Protein AF-A0A0Q4RY82-F1 (afdb_monomer_lite)

Secondary structure (DSSP, 8-state):
-PPPPTTSTTTTSS----HHHHHHH-SSEEEGGG--S--SSEEEEEEEGGGEETTEE---SSEEEEEEETTEEEEEETTTTEEEEESSHHHHHHHHHHHH--TTEEEEEE---

Radius of gyration: 13.9 Å; chains: 1; bounding box: 27×29×35 Å

Structure (mmCIF, N/CA/C/O backbone):
data_AF-A0A0Q4RY82-F1
#
_entry.id   AF-A0A0Q4RY82-F1
#
loop_
_atom_site.group_PDB
_atom_site.id
_atom_site.type_symbol
_atom_site.label_atom_id
_atom_site.label_alt_id
_atom_site.label_comp_id
_atom_site.label_asym_id
_atom_site.label_entity_id
_atom_site.label_seq_id
_atom_site.pdbx_PDB_ins_code
_atom_site.Cartn_x
_atom_site.Cartn_y
_atom_site.Cartn_z
_atom_site.occupancy
_atom_site.B_iso_or_equiv
_atom_site.auth_seq_id
_atom_site.auth_comp_id
_atom_site.auth_asym_id
_atom_site.auth_atom_id
_atom_site.pdbx_PDB_model_num
ATOM 1 N N . MET A 1 1 ? 4.530 -2.191 24.007 1.00 45.12 1 MET A N 1
ATOM 2 C CA . MET A 1 1 ? 4.858 -0.819 23.564 1.00 45.12 1 MET A CA 1
ATOM 3 C C . MET A 1 1 ? 3.756 -0.396 22.603 1.00 45.12 1 MET A C 1
ATOM 5 O O . MET A 1 1 ? 3.574 -1.075 21.602 1.00 45.12 1 MET A O 1
ATOM 9 N N . LEU A 1 2 ? 2.933 0.592 22.959 1.00 47.03 2 LEU A N 1
ATOM 10 C CA . LEU A 1 2 ? 1.817 1.032 22.111 1.00 47.03 2 LEU A CA 1
ATOM 11 C C . LEU A 1 2 ? 2.360 1.978 21.030 1.00 47.03 2 LEU A C 1
ATOM 13 O O . LEU A 1 2 ? 3.237 2.789 21.315 1.00 47.03 2 LEU A O 1
ATOM 1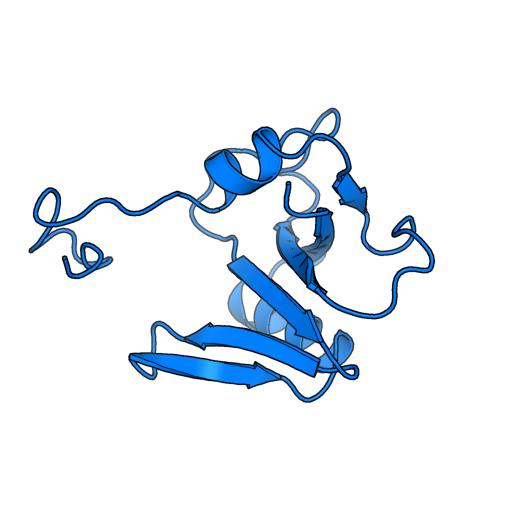7 N N . CYS A 1 3 ? 1.886 1.848 19.790 1.00 53.06 3 CYS A N 1
ATOM 18 C CA . CYS A 1 3 ? 2.247 2.778 18.718 1.00 53.06 3 CYS A CA 1
ATOM 19 C C . CYS A 1 3 ? 1.803 4.199 19.098 1.00 53.06 3 CYS A C 1
ATOM 21 O O . CYS A 1 3 ? 0.709 4.372 19.635 1.00 53.06 3 CYS A O 1
ATOM 23 N N . GLY A 1 4 ? 2.634 5.206 18.812 1.00 58.28 4 GLY A N 1
ATOM 24 C CA . GLY A 1 4 ? 2.267 6.604 19.044 1.00 58.28 4 GLY A CA 1
ATOM 25 C C . GLY A 1 4 ? 1.030 7.002 18.233 1.00 58.28 4 GLY A C 1
ATOM 26 O O . GLY A 1 4 ? 0.885 6.614 17.073 1.00 58.28 4 GLY A O 1
ATOM 27 N N . ASP A 1 5 ? 0.138 7.771 18.847 1.00 60.25 5 ASP A N 1
ATOM 28 C CA . ASP A 1 5 ? -1.075 8.271 18.211 1.00 60.25 5 ASP A CA 1
ATOM 29 C C . ASP A 1 5 ? -0.780 9.308 17.110 1.00 60.25 5 ASP A C 1
ATOM 31 O O . ASP A 1 5 ? 0.230 10.017 17.110 1.00 60.25 5 ASP A O 1
ATOM 35 N N . MET A 1 6 ? -1.716 9.422 16.166 1.00 58.50 6 MET A N 1
ATOM 36 C CA . MET A 1 6 ? -1.671 10.405 15.076 1.00 58.50 6 MET A CA 1
ATOM 37 C C . MET A 1 6 ? -1.968 11.844 15.540 1.00 58.50 6 MET A C 1
ATOM 39 O O . MET A 1 6 ? -1.821 12.774 14.752 1.00 58.50 6 MET A O 1
ATOM 43 N N . LYS A 1 7 ? -2.386 12.040 16.801 1.00 61.12 7 LYS A N 1
ATOM 44 C CA . LYS A 1 7 ? -2.581 13.362 17.425 1.00 61.12 7 LYS A CA 1
ATOM 45 C C . LYS A 1 7 ? -1.282 13.910 18.023 1.00 61.12 7 LYS A C 1
ATOM 47 O O . LYS A 1 7 ? -1.272 15.014 18.557 1.00 61.12 7 LYS A O 1
ATOM 52 N N . PHE A 1 8 ? -0.190 13.153 17.905 1.00 59.69 8 PHE A N 1
ATOM 53 C CA . PHE A 1 8 ? 1.129 13.445 18.450 1.00 59.69 8 PHE A CA 1
ATOM 54 C C . PHE A 1 8 ? 1.190 13.562 19.982 1.00 59.69 8 PHE A C 1
ATOM 56 O O . PHE A 1 8 ? 2.257 13.888 20.503 1.00 59.69 8 PHE A O 1
ATOM 63 N N . SER A 1 9 ? 0.115 13.249 20.717 1.00 63.59 9 SER A N 1
ATOM 64 C CA . SER A 1 9 ? 0.086 13.3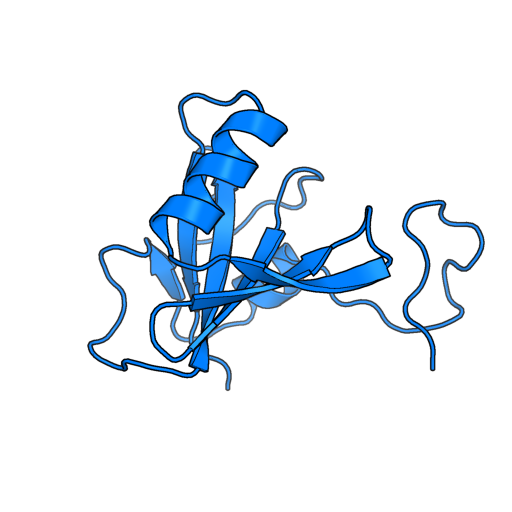23 22.187 1.00 63.59 9 SER A CA 1
ATOM 65 C C . SER A 1 9 ? 0.978 12.272 22.843 1.00 63.59 9 SER A C 1
ATOM 67 O O . SER A 1 9 ? 1.514 12.493 23.923 1.00 63.59 9 SER A O 1
ATOM 69 N N . THR A 1 10 ? 1.194 11.149 22.161 1.00 60.84 10 THR A N 1
ATOM 70 C CA . THR A 1 10 ? 2.050 10.043 22.620 1.00 60.84 10 THR A CA 1
ATOM 71 C C . THR A 1 10 ? 3.288 9.849 21.738 1.00 60.84 10 THR A C 1
ATOM 73 O O . THR A 1 10 ? 3.927 8.790 21.756 1.00 60.84 10 THR A O 1
ATOM 76 N N . LYS A 1 11 ? 3.671 10.883 20.969 1.00 56.38 11 LYS A N 1
ATOM 77 C CA . LYS A 1 11 ? 4.899 10.896 20.160 1.00 56.38 11 LYS A CA 1
ATOM 78 C C . LYS A 1 11 ? 6.083 10.508 21.061 1.00 56.38 11 LYS A C 1
ATOM 80 O O . LYS A 1 11 ? 6.310 11.166 22.070 1.00 56.38 11 LYS A O 1
ATOM 85 N N . LYS A 1 12 ? 6.842 9.467 20.679 1.00 58.00 12 LYS A N 1
ATOM 86 C CA . LYS A 1 12 ? 8.001 8.870 21.398 1.00 58.00 12 LYS A CA 1
ATOM 87 C C . LYS A 1 12 ? 7.701 7.813 22.477 1.00 58.00 12 LYS A C 1
ATOM 89 O O . LYS A 1 12 ? 8.645 7.284 23.051 1.00 58.00 12 LYS A O 1
ATOM 94 N N . THR A 1 13 ? 6.443 7.456 22.729 1.00 64.31 13 THR A N 1
ATOM 95 C CA . THR A 1 13 ? 6.109 6.373 23.689 1.00 64.31 13 THR A CA 1
ATOM 96 C C . THR A 1 13 ? 6.151 4.966 23.072 1.00 64.31 13 THR A C 1
ATOM 98 O O . THR A 1 13 ? 6.132 3.965 23.789 1.00 64.31 13 THR A O 1
ATOM 101 N N . GLY A 1 14 ? 6.279 4.885 21.744 1.00 59.28 14 GLY A N 1
ATOM 102 C CA . GLY A 1 14 ? 6.541 3.655 21.011 1.00 59.28 14 GLY A CA 1
ATOM 103 C C . GLY A 1 14 ? 7.050 3.917 19.599 1.00 59.28 14 GLY A C 1
ATOM 104 O O . GLY A 1 14 ? 6.849 5.002 19.047 1.00 59.28 14 GLY A O 1
ATOM 105 N N . GLY A 1 15 ? 7.739 2.931 19.024 1.00 59.25 15 GLY A N 1
ATOM 106 C CA . GLY A 1 15 ? 8.187 2.983 17.636 1.00 59.25 15 GLY A CA 1
ATOM 107 C C . GLY A 1 15 ? 7.014 2.762 16.685 1.00 59.25 15 GLY A C 1
ATOM 108 O O . GLY A 1 15 ? 6.371 1.718 16.734 1.00 59.25 15 GLY A O 1
ATOM 109 N N . SER A 1 16 ? 6.738 3.731 15.818 1.00 68.25 16 SER A N 1
ATOM 110 C CA . SER A 1 16 ? 5.909 3.534 14.631 1.00 68.25 16 SER A CA 1
ATOM 111 C C . SER A 1 16 ? 6.808 3.587 13.400 1.00 68.25 16 SER A C 1
ATOM 113 O O . SER A 1 16 ? 7.658 4.467 13.283 1.00 68.25 16 SER A O 1
ATOM 115 N N . ILE A 1 17 ? 6.641 2.625 12.493 1.00 77.50 17 ILE A N 1
ATOM 116 C CA . ILE A 1 17 ? 7.250 2.679 11.162 1.00 77.50 17 ILE A CA 1
ATOM 117 C C . ILE A 1 17 ? 6.296 3.430 10.242 1.00 77.50 17 ILE A C 1
ATOM 119 O O . ILE A 1 17 ? 5.088 3.171 10.243 1.00 77.50 17 ILE A O 1
ATOM 123 N N . ARG A 1 18 ? 6.822 4.372 9.454 1.00 87.06 18 ARG A N 1
ATOM 124 C CA . ARG A 1 18 ? 6.004 5.070 8.459 1.00 87.06 18 ARG A CA 1
ATOM 125 C C . ARG A 1 18 ? 5.838 4.200 7.217 1.00 87.06 18 ARG A C 1
ATOM 127 O O . ARG A 1 18 ? 6.733 3.454 6.832 1.00 87.06 18 ARG A O 1
ATOM 134 N N . CYS A 1 19 ? 4.689 4.330 6.564 1.00 92.25 19 CYS A N 1
ATOM 135 C CA . CYS A 1 19 ? 4.345 3.575 5.357 1.00 92.25 19 CYS A CA 1
ATOM 136 C C . CYS A 1 19 ? 5.405 3.717 4.240 1.00 92.25 19 CYS A C 1
ATOM 138 O O . CYS A 1 19 ? 5.785 2.730 3.617 1.00 92.25 19 CYS A O 1
ATOM 140 N N . ASP A 1 20 ? 5.954 4.919 4.053 1.00 94.94 20 ASP A N 1
ATOM 141 C CA . ASP A 1 20 ? 7.030 5.188 3.094 1.00 94.94 20 ASP A CA 1
ATOM 142 C C . ASP A 1 20 ? 8.370 4.574 3.508 1.00 94.94 20 ASP A C 1
ATOM 144 O O . ASP A 1 20 ? 9.067 4.007 2.671 1.00 94.94 20 ASP A O 1
ATOM 148 N N . GLU A 1 21 ? 8.720 4.626 4.795 1.00 94.25 21 GLU A N 1
ATOM 149 C CA . GLU A 1 21 ? 9.931 3.980 5.316 1.00 94.25 21 GLU A CA 1
ATOM 150 C C . GLU A 1 21 ? 9.870 2.461 5.143 1.00 94.25 21 GLU A C 1
ATOM 152 O O . GLU A 1 21 ? 10.880 1.840 4.813 1.00 94.25 21 GLU A O 1
ATOM 157 N N . LEU A 1 22 ? 8.685 1.870 5.342 1.00 94.75 22 LEU A N 1
ATOM 158 C CA . LEU A 1 22 ? 8.441 0.458 5.079 1.00 94.75 22 LEU A CA 1
ATOM 159 C C . LEU A 1 22 ? 8.620 0.159 3.592 1.00 94.75 22 LEU A C 1
ATOM 161 O O . LEU A 1 22 ? 9.490 -0.635 3.250 1.00 94.75 22 LEU A O 1
ATOM 165 N N . TYR A 1 23 ? 7.855 0.824 2.718 1.00 97.38 23 TYR A N 1
ATOM 166 C CA . TYR A 1 23 ? 7.893 0.597 1.272 1.00 97.38 23 TYR A CA 1
ATOM 167 C C . TYR A 1 23 ? 9.312 0.722 0.715 1.00 97.38 23 TYR A C 1
ATOM 169 O O . TYR A 1 23 ? 9.805 -0.174 0.034 1.00 97.38 23 TYR A O 1
ATOM 177 N N . ASN A 1 24 ? 10.012 1.807 1.047 1.00 96.94 24 ASN A N 1
ATOM 178 C CA . ASN A 1 24 ? 11.318 2.105 0.469 1.00 96.94 24 ASN A CA 1
ATOM 179 C C . ASN A 1 24 ? 12.388 1.069 0.851 1.00 96.94 24 ASN A C 1
ATOM 181 O O . ASN A 1 24 ? 13.295 0.833 0.052 1.00 96.94 24 ASN A O 1
ATOM 185 N N . ARG A 1 25 ? 12.245 0.383 1.995 1.00 95.75 25 ARG A N 1
ATOM 186 C CA . ARG A 1 25 ? 13.168 -0.670 2.455 1.00 95.75 25 ARG A CA 1
ATOM 187 C C . ARG A 1 25 ? 12.939 -2.049 1.831 1.00 95.75 25 ARG A C 1
ATOM 189 O O . ARG A 1 25 ? 13.819 -2.895 1.948 1.00 95.75 25 ARG A O 1
ATOM 196 N N . LEU A 1 26 ? 11.803 -2.298 1.177 1.00 95.88 26 LEU A N 1
ATOM 197 C CA . LEU A 1 26 ? 11.522 -3.618 0.600 1.00 95.88 26 LEU A CA 1
ATOM 198 C C . LEU A 1 26 ? 12.375 -3.864 -0.649 1.00 95.88 26 LEU A C 1
ATOM 200 O O . LEU A 1 26 ? 12.459 -3.002 -1.528 1.00 95.88 26 LEU A O 1
ATOM 204 N N . ALA A 1 27 ? 12.987 -5.045 -0.741 1.00 94.56 27 ALA A N 1
ATOM 205 C CA . ALA A 1 27 ? 13.803 -5.428 -1.893 1.00 94.56 27 ALA A CA 1
ATOM 206 C C . ALA A 1 27 ? 12.943 -5.675 -3.142 1.00 94.56 27 ALA A C 1
ATOM 208 O O . ALA A 1 27 ? 13.278 -5.210 -4.230 1.00 94.56 27 ALA A O 1
ATOM 209 N N . LEU A 1 28 ? 11.807 -6.355 -2.970 1.00 95.62 28 LEU A N 1
ATOM 210 C CA . LEU A 1 28 ? 10.873 -6.685 -4.042 1.00 95.62 28 LEU A CA 1
ATOM 211 C C . LEU A 1 28 ? 9.562 -5.915 -3.839 1.00 95.62 28 LEU A C 1
ATOM 213 O O . LEU A 1 28 ? 8.804 -6.191 -2.909 1.00 95.62 28 LEU A O 1
ATOM 217 N N . LYS A 1 29 ? 9.335 -4.911 -4.690 1.00 97.19 29 LYS A N 1
ATOM 218 C CA . LYS A 1 29 ? 8.214 -3.963 -4.614 1.00 97.19 29 LYS A CA 1
ATOM 219 C C . LYS A 1 29 ? 7.929 -3.326 -5.972 1.00 97.19 29 LYS A C 1
ATOM 221 O O . LYS A 1 29 ? 8.837 -3.188 -6.795 1.00 97.19 29 LYS A O 1
ATOM 226 N N . GLY A 1 30 ? 6.705 -2.858 -6.180 1.00 97.62 30 GLY A N 1
ATOM 227 C CA . GLY A 1 30 ? 6.322 -2.189 -7.424 1.00 97.62 30 GLY A CA 1
ATOM 228 C C . GLY A 1 30 ? 4.824 -1.938 -7.523 1.00 97.62 30 GLY A C 1
ATOM 229 O O . GLY A 1 30 ? 4.112 -1.973 -6.522 1.00 97.62 30 GLY A O 1
ATOM 230 N N . LYS A 1 31 ? 4.319 -1.684 -8.733 1.00 97.88 31 LYS A N 1
ATOM 231 C CA . LYS A 1 31 ? 2.876 -1.514 -8.965 1.00 97.88 31 LYS A CA 1
ATOM 232 C C . LYS A 1 31 ? 2.147 -2.828 -8.720 1.00 97.88 31 LYS A C 1
ATOM 234 O O . LYS A 1 31 ? 2.637 -3.881 -9.105 1.00 97.88 31 LYS A O 1
ATOM 239 N N . TRP A 1 32 ? 0.944 -2.772 -8.153 1.00 97.44 32 TRP A N 1
ATOM 240 C CA . TRP A 1 32 ? 0.159 -3.972 -7.823 1.00 97.44 32 TRP A CA 1
ATOM 241 C C . TRP A 1 32 ? -0.111 -4.904 -9.019 1.00 97.44 32 TRP A C 1
ATOM 243 O O . TRP A 1 32 ? -0.221 -6.119 -8.848 1.00 97.44 32 TRP A O 1
ATOM 253 N N . ALA A 1 33 ? -0.202 -4.347 -10.230 1.00 95.81 33 ALA A N 1
ATOM 254 C CA . ALA A 1 33 ? -0.358 -5.117 -11.464 1.00 95.81 33 ALA A CA 1
ATOM 255 C C . ALA A 1 33 ? 0.845 -6.035 -11.757 1.00 95.81 33 ALA A C 1
ATOM 257 O O . ALA A 1 33 ? 0.658 -7.107 -12.321 1.00 95.81 33 ALA A O 1
ATOM 258 N N . ASP A 1 34 ? 2.040 -5.652 -11.299 1.00 96.06 34 ASP A N 1
ATOM 259 C CA . ASP A 1 34 ? 3.313 -6.339 -11.547 1.00 96.06 34 ASP A CA 1
ATOM 260 C C . ASP A 1 34 ? 3.726 -7.248 -10.373 1.00 96.06 34 ASP A C 1
ATOM 262 O O . ASP A 1 34 ? 4.892 -7.628 -10.241 1.00 96.06 34 ASP A O 1
ATOM 266 N N . LYS A 1 35 ? 2.797 -7.541 -9.453 1.00 95.06 35 LYS A N 1
ATOM 267 C CA . LYS A 1 35 ? 3.081 -8.373 -8.278 1.00 95.06 35 LYS A CA 1
ATOM 268 C C . LYS A 1 35 ? 3.419 -9.816 -8.687 1.00 95.06 35 LYS A C 1
ATOM 270 O O . LYS A 1 35 ? 2.859 -10.316 -9.666 1.00 95.06 35 LYS A O 1
ATOM 275 N N . PRO A 1 36 ? 4.282 -10.517 -7.928 1.00 92.56 36 PRO A N 1
ATOM 276 C CA . PRO A 1 36 ? 4.556 -11.929 -8.173 1.00 92.56 36 PRO A CA 1
ATOM 277 C C . PRO A 1 36 ? 3.284 -12.774 -8.019 1.00 92.56 36 PRO A C 1
ATOM 279 O O . PRO A 1 36 ? 2.344 -12.376 -7.335 1.00 92.56 36 PRO A O 1
ATOM 282 N N . ALA A 1 37 ? 3.281 -13.984 -8.585 1.00 87.25 37 ALA A N 1
ATOM 283 C CA . ALA A 1 37 ? 2.163 -14.931 -8.484 1.00 87.25 37 ALA A CA 1
ATOM 284 C C . ALA A 1 37 ? 1.927 -15.489 -7.061 1.00 87.25 37 ALA A C 1
ATOM 286 O O . ALA A 1 37 ? 1.085 -16.362 -6.869 1.00 87.25 37 ALA A O 1
ATOM 287 N N . ILE A 1 38 ? 2.671 -14.997 -6.065 1.00 79.31 38 ILE A N 1
ATOM 288 C CA . ILE A 1 38 ? 2.444 -15.292 -4.652 1.00 79.31 38 ILE A CA 1
ATOM 289 C C . ILE A 1 38 ? 1.050 -14.780 -4.281 1.00 79.31 38 ILE A C 1
ATOM 291 O O . ILE A 1 38 ? 0.744 -13.599 -4.460 1.00 79.31 38 ILE A O 1
ATOM 295 N N . SER A 1 39 ? 0.207 -15.677 -3.776 1.00 73.19 39 SER A N 1
ATOM 296 C CA . SER A 1 39 ? -1.196 -15.379 -3.497 1.00 73.19 39 SER A CA 1
ATOM 297 C C . SER A 1 39 ? -1.425 -14.704 -2.150 1.00 73.19 39 SER A C 1
ATOM 299 O O . SER A 1 39 ? -2.408 -13.996 -2.016 1.00 73.19 39 SER A O 1
ATOM 301 N N . ASP A 1 40 ? -0.542 -14.880 -1.165 1.00 90.50 40 ASP A N 1
ATOM 302 C CA . ASP A 1 40 ? -0.791 -14.443 0.211 1.00 90.50 40 ASP A CA 1
ATOM 303 C C . ASP A 1 40 ? 0.447 -13.838 0.873 1.00 90.50 40 ASP A C 1
ATOM 305 O O . ASP A 1 40 ? 1.581 -14.201 0.569 1.00 90.50 40 ASP A O 1
ATOM 309 N N . GLY A 1 41 ? 0.222 -12.918 1.813 1.00 91.44 41 GLY A N 1
ATOM 310 C CA . GLY A 1 41 ? 1.274 -12.306 2.627 1.00 91.44 41 GLY A CA 1
ATOM 311 C C . GLY A 1 41 ? 1.950 -11.093 1.986 1.00 91.44 41 GLY A C 1
ATOM 312 O O . GLY A 1 41 ? 2.864 -10.521 2.579 1.00 91.44 41 GLY A O 1
ATOM 313 N N . LEU A 1 42 ? 1.496 -10.658 0.806 1.00 96.50 42 LEU A N 1
ATOM 314 C CA . LEU A 1 42 ? 1.980 -9.425 0.188 1.00 96.50 42 LEU A CA 1
ATOM 315 C C . LEU A 1 42 ? 1.545 -8.211 1.009 1.00 96.50 42 LEU A C 1
ATOM 317 O O . LEU A 1 42 ? 0.388 -8.089 1.412 1.00 96.50 42 LEU A O 1
ATOM 321 N N . LEU A 1 43 ? 2.456 -7.261 1.187 1.00 97.31 43 LEU A N 1
ATOM 322 C CA . LEU A 1 43 ? 2.092 -5.919 1.611 1.00 97.31 43 LEU A CA 1
ATOM 323 C C . LEU A 1 43 ? 1.436 -5.205 0.429 1.00 97.31 43 LEU A C 1
ATOM 325 O O . LEU A 1 43 ? 1.951 -5.243 -0.690 1.00 97.31 43 LEU A O 1
ATOM 329 N N . ILE A 1 44 ? 0.313 -4.540 0.680 1.00 98.00 44 ILE A N 1
ATOM 330 C CA . ILE A 1 44 ? -0.390 -3.710 -0.295 1.00 98.00 44 ILE A CA 1
ATOM 331 C C . ILE A 1 44 ? -0.424 -2.269 0.198 1.00 98.00 44 ILE A C 1
ATOM 333 O O . ILE A 1 44 ? -0.828 -1.985 1.323 1.00 98.00 44 ILE A O 1
ATOM 337 N N . PHE A 1 45 ? 0.008 -1.354 -0.656 1.00 98.06 45 PHE A N 1
ATOM 338 C CA . PHE A 1 45 ? 0.114 0.070 -0.379 1.00 98.06 45 PHE A CA 1
ATOM 339 C C . PHE A 1 45 ? -0.829 0.844 -1.292 1.00 98.06 45 PHE A C 1
ATOM 341 O O . PHE A 1 45 ? -1.061 0.446 -2.433 1.00 98.06 45 PHE A O 1
ATOM 348 N N . VAL A 1 46 ? -1.340 1.972 -0.808 1.00 97.81 46 VAL A N 1
ATOM 349 C CA . VAL A 1 46 ? -2.217 2.859 -1.580 1.00 97.81 46 VAL A CA 1
ATOM 350 C C . VAL A 1 46 ? -1.885 4.320 -1.320 1.00 97.81 46 VAL A C 1
ATOM 352 O O . VAL A 1 46 ? -1.778 4.745 -0.169 1.00 97.81 46 VAL A O 1
ATOM 355 N N . LEU A 1 47 ? -1.702 5.074 -2.403 1.00 97.25 47 LEU A N 1
ATOM 356 C CA . LEU A 1 47 ? -1.433 6.515 -2.423 1.00 97.25 47 LEU A CA 1
ATOM 357 C C . LEU A 1 47 ? -1.601 7.067 -3.847 1.00 97.25 47 LEU A C 1
ATOM 359 O O . LEU A 1 47 ? -1.793 6.306 -4.793 1.00 97.25 47 LEU A O 1
ATOM 363 N N . SER A 1 48 ? -1.503 8.386 -4.011 1.00 96.75 48 SER A N 1
ATOM 364 C CA . SER A 1 48 ? -1.441 9.019 -5.338 1.00 96.75 48 SER A CA 1
ATOM 365 C C . SER A 1 48 ? -0.177 8.587 -6.097 1.00 96.75 48 SER A C 1
ATOM 367 O O . SER A 1 48 ? 0.927 8.630 -5.548 1.00 96.75 48 SER A O 1
ATOM 369 N N . ALA A 1 49 ? -0.331 8.196 -7.366 1.00 96.94 49 ALA A N 1
ATOM 370 C CA . ALA A 1 49 ? 0.775 7.735 -8.204 1.00 96.94 49 ALA A CA 1
ATOM 371 C C . ALA A 1 49 ? 1.878 8.786 -8.388 1.00 96.94 49 ALA A C 1
ATOM 373 O O . ALA A 1 49 ? 3.049 8.428 -8.501 1.00 96.94 49 ALA A O 1
ATOM 374 N N . ALA A 1 50 ? 1.523 10.075 -8.355 1.00 96.25 50 ALA A N 1
ATOM 375 C CA . ALA A 1 50 ? 2.485 11.174 -8.417 1.00 96.25 50 ALA A CA 1
ATOM 376 C C . ALA A 1 50 ? 3.500 11.162 -7.254 1.00 96.25 50 ALA A C 1
ATOM 378 O O . ALA A 1 50 ? 4.579 11.735 -7.372 1.00 96.25 50 ALA A O 1
ATOM 379 N N . ASN A 1 51 ? 3.180 10.479 -6.149 1.00 97.19 51 ASN A N 1
ATOM 380 C CA . ASN A 1 51 ? 4.036 10.357 -4.967 1.00 97.19 51 ASN A CA 1
ATOM 381 C C . ASN A 1 51 ? 4.920 9.100 -4.974 1.00 97.19 51 ASN A C 1
ATOM 383 O O . ASN A 1 51 ? 5.506 8.758 -3.943 1.00 97.19 51 ASN A O 1
ATOM 387 N N . VAL A 1 52 ? 5.012 8.396 -6.108 1.00 97.69 52 VAL A N 1
ATOM 388 C CA . VAL A 1 52 ? 5.978 7.313 -6.314 1.00 97.69 52 VAL A CA 1
ATOM 389 C C . VAL A 1 52 ? 6.818 7.617 -7.548 1.00 97.69 52 VAL A C 1
ATOM 391 O O . VAL A 1 52 ? 6.385 7.414 -8.680 1.00 97.69 52 VAL A O 1
ATOM 394 N N . VAL A 1 53 ? 8.050 8.072 -7.326 1.00 97.50 53 VAL A N 1
ATOM 395 C CA . VAL A 1 53 ? 8.998 8.438 -8.389 1.00 97.50 53 VAL A CA 1
ATOM 396 C C . VAL A 1 53 ? 10.179 7.482 -8.335 1.00 97.50 53 VAL A C 1
ATOM 398 O O . VAL A 1 53 ? 10.726 7.244 -7.264 1.00 97.50 53 VAL A O 1
ATOM 401 N N . ASN A 1 54 ? 10.567 6.898 -9.472 1.00 96.69 54 ASN A N 1
ATOM 402 C CA . ASN A 1 54 ? 11.655 5.910 -9.550 1.00 96.69 54 ASN A CA 1
ATOM 403 C C . ASN A 1 54 ? 11.499 4.748 -8.547 1.00 96.69 54 ASN A C 1
ATOM 405 O O . ASN A 1 54 ? 12.470 4.287 -7.954 1.00 96.69 54 ASN A O 1
ATOM 409 N N . ASN A 1 55 ? 10.257 4.291 -8.345 1.00 96.94 55 ASN A N 1
ATOM 410 C CA . ASN A 1 55 ? 9.898 3.259 -7.366 1.00 96.94 55 ASN A CA 1
ATOM 411 C C . ASN A 1 55 ? 10.255 3.616 -5.904 1.00 96.94 55 ASN A C 1
ATOM 413 O O . ASN A 1 55 ? 10.466 2.731 -5.072 1.00 96.94 55 ASN A O 1
ATOM 417 N N . VAL A 1 56 ? 10.305 4.915 -5.592 1.0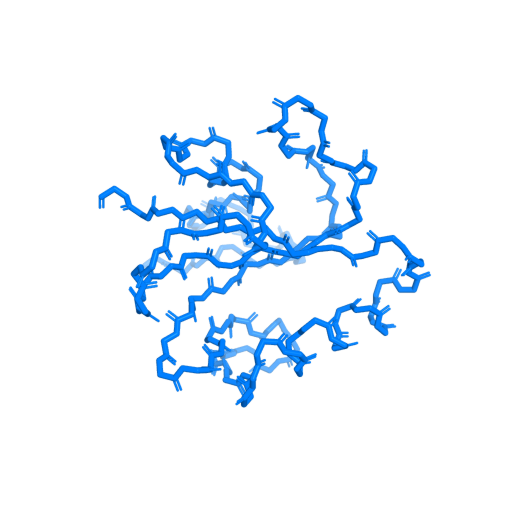0 97.81 56 VAL A N 1
ATOM 418 C CA . VAL A 1 56 ? 10.499 5.468 -4.247 1.00 97.81 56 VAL A CA 1
ATOM 419 C C . VAL A 1 56 ? 9.240 6.221 -3.833 1.00 97.81 56 VAL A C 1
ATOM 421 O O . VAL A 1 56 ? 8.792 7.132 -4.528 1.00 97.81 56 VAL A O 1
ATOM 424 N N . MET A 1 57 ? 8.670 5.837 -2.693 1.00 98.00 57 MET A N 1
ATOM 425 C CA . MET A 1 57 ? 7.479 6.449 -2.111 1.00 98.00 57 MET A CA 1
ATOM 426 C C . MET A 1 57 ? 7.848 7.703 -1.315 1.00 98.00 57 MET A C 1
ATOM 428 O O . MET A 1 57 ? 8.682 7.647 -0.409 1.00 98.00 57 MET A O 1
ATOM 432 N N . SER A 1 58 ? 7.203 8.827 -1.620 1.00 97.00 58 SER A N 1
ATOM 433 C CA . SER A 1 58 ? 7.438 10.108 -0.950 1.00 97.00 58 SER A CA 1
ATOM 434 C C . SER A 1 58 ? 6.869 10.158 0.485 1.00 97.00 58 SER A C 1
ATOM 436 O O . SER A 1 58 ? 5.882 9.482 0.814 1.00 97.00 58 SER A O 1
ATOM 438 N N . PRO A 1 59 ? 7.423 11.017 1.366 1.00 94.25 59 PRO A N 1
ATOM 439 C CA . PRO A 1 59 ? 6.976 11.173 2.751 1.00 94.25 59 PRO A CA 1
ATOM 440 C C . PRO A 1 59 ? 5.679 12.006 2.880 1.00 94.25 59 PRO A C 1
ATOM 442 O O . PRO A 1 59 ? 5.611 12.968 3.639 1.00 94.25 59 PRO A O 1
ATOM 445 N N . VAL A 1 60 ? 4.613 11.622 2.171 1.00 92.00 60 VAL A N 1
ATOM 446 C CA . VAL A 1 60 ? 3.304 12.307 2.191 1.00 92.00 60 VAL A CA 1
ATOM 447 C C . VAL A 1 60 ? 2.362 11.789 3.288 1.00 92.00 60 VAL A C 1
ATOM 449 O O . VAL A 1 60 ? 2.519 10.648 3.726 1.00 92.00 60 VAL A O 1
ATOM 452 N N . PRO A 1 61 ? 1.387 12.587 3.763 1.00 88.50 61 PRO A N 1
ATOM 453 C CA . PRO A 1 61 ? 0.431 12.143 4.781 1.00 88.50 61 PRO A CA 1
ATOM 454 C C . PRO A 1 61 ? -0.620 11.159 4.242 1.00 88.50 61 PRO A C 1
ATOM 456 O O . PRO A 1 61 ? -1.036 10.258 4.965 1.00 88.50 61 PRO A O 1
ATOM 459 N N . GLN A 1 62 ? -1.044 11.315 2.986 1.00 92.38 62 GLN A N 1
ATOM 460 C CA . GLN A 1 62 ? -2.074 10.480 2.364 1.00 92.38 62 GLN A CA 1
ATOM 461 C C . GLN A 1 62 ? -1.460 9.220 1.754 1.00 92.38 62 GLN A C 1
ATOM 463 O O . GLN A 1 62 ? -1.092 9.182 0.581 1.00 92.38 62 GLN A O 1
ATOM 468 N N . LYS A 1 63 ? -1.320 8.195 2.589 1.00 93.75 63 LYS A N 1
ATOM 469 C CA . LYS A 1 63 ? -0.894 6.855 2.195 1.00 93.75 63 LYS A CA 1
ATOM 470 C C . LYS A 1 63 ? -1.355 5.838 3.226 1.00 93.75 63 LYS A C 1
ATOM 472 O O . LYS A 1 63 ? -1.435 6.157 4.413 1.00 93.75 63 LYS A O 1
ATOM 477 N N . HIS A 1 64 ? -1.587 4.609 2.785 1.00 95.81 64 HIS A N 1
ATOM 478 C CA . HIS A 1 64 ? -1.989 3.509 3.659 1.00 95.81 64 HIS A CA 1
ATOM 479 C C . HIS A 1 64 ? -1.301 2.207 3.264 1.00 95.81 64 HIS A C 1
ATOM 481 O O . HIS A 1 64 ? -0.873 2.055 2.120 1.00 95.81 64 HIS A O 1
ATOM 487 N N . VAL A 1 65 ? -1.206 1.277 4.213 1.00 97.00 65 VAL A N 1
ATOM 488 C CA . VAL A 1 65 ? -0.665 -0.070 4.001 1.00 97.00 65 VAL A CA 1
ATOM 489 C C . VAL A 1 65 ? -1.585 -1.116 4.628 1.00 97.00 65 VAL A C 1
ATOM 491 O O . VAL A 1 65 ? -2.224 -0.865 5.653 1.00 97.00 65 VAL A O 1
ATOM 494 N N . GLY A 1 66 ? -1.650 -2.286 4.006 1.00 96.62 66 GLY A N 1
ATOM 495 C CA . GLY A 1 66 ? -2.302 -3.481 4.520 1.00 96.62 66 GLY A CA 1
ATOM 496 C C . GLY A 1 66 ? -1.551 -4.750 4.125 1.00 96.62 66 GLY A C 1
ATOM 497 O O . GLY A 1 66 ? -0.535 -4.697 3.433 1.00 96.62 66 GLY A O 1
ATOM 498 N N . ILE A 1 67 ? -2.075 -5.890 4.562 1.00 97.38 67 ILE A N 1
ATOM 499 C CA . ILE A 1 67 ? -1.610 -7.230 4.204 1.00 97.38 67 ILE A CA 1
ATOM 500 C C . ILE A 1 67 ? -2.688 -7.884 3.344 1.00 97.38 67 ILE A C 1
ATOM 502 O O . ILE A 1 67 ? -3.848 -7.965 3.752 1.00 97.38 67 ILE A O 1
ATOM 506 N N . TYR A 1 68 ? -2.303 -8.339 2.159 1.00 97.31 68 TYR A N 1
ATOM 507 C CA . TYR A 1 68 ? -3.147 -9.120 1.269 1.00 97.31 68 TYR A CA 1
ATOM 508 C C . TYR A 1 68 ? -3.109 -10.596 1.667 1.00 97.31 68 TYR A C 1
ATOM 510 O O . TYR A 1 68 ? -2.032 -11.193 1.745 1.00 97.31 68 TYR A O 1
ATOM 518 N N . HIS A 1 69 ? -4.277 -11.172 1.942 1.00 96.31 69 HIS A N 1
ATOM 519 C CA . HIS A 1 69 ? -4.413 -12.580 2.303 1.00 96.31 69 HIS A CA 1
ATOM 520 C C . HIS A 1 69 ? -5.828 -13.087 1.999 1.00 96.31 69 HIS A C 1
ATOM 522 O O . HIS A 1 69 ? -6.811 -12.437 2.363 1.00 96.31 69 HIS A O 1
ATOM 528 N N . GLY A 1 70 ? -5.949 -14.237 1.338 1.00 94.88 70 GLY A N 1
ATOM 529 C CA . GLY A 1 70 ? -7.221 -14.877 1.010 1.00 94.88 70 GLY A CA 1
ATOM 530 C C . GLY A 1 70 ? -8.132 -14.003 0.146 1.00 94.88 70 GLY A C 1
ATOM 531 O O . GLY A 1 70 ? -9.343 -13.997 0.345 1.00 94.88 70 GLY A O 1
ATOM 532 N N . GLY A 1 71 ? -7.564 -13.191 -0.752 1.00 95.00 71 GLY A N 1
ATOM 533 C CA . GLY A 1 71 ? -8.323 -12.229 -1.562 1.00 95.00 71 GLY A CA 1
ATOM 534 C C . GLY A 1 71 ? -8.719 -10.935 -0.836 1.00 95.00 71 GLY A C 1
ATOM 535 O O . GLY A 1 71 ? -9.156 -9.992 -1.491 1.00 95.00 71 GLY A O 1
ATOM 536 N N . MET A 1 72 ? -8.519 -10.853 0.481 1.00 97.94 72 MET A N 1
ATOM 537 C CA . MET A 1 72 ? -8.876 -9.709 1.323 1.00 97.94 72 MET A CA 1
ATOM 538 C C . MET A 1 72 ? -7.663 -8.834 1.642 1.00 97.94 72 MET A C 1
ATOM 540 O O . MET A 1 72 ? -6.513 -9.248 1.484 1.00 97.94 72 MET A O 1
ATOM 544 N N . VAL A 1 73 ? -7.920 -7.622 2.142 1.00 98.25 73 VAL A N 1
ATOM 545 C CA . VAL A 1 73 ? -6.876 -6.711 2.629 1.00 98.25 73 VAL A CA 1
ATOM 546 C C . VAL A 1 73 ? -7.086 -6.373 4.101 1.00 98.25 73 VAL A C 1
ATOM 548 O O . VAL A 1 73 ? -8.009 -5.644 4.468 1.00 98.25 73 VAL A O 1
ATOM 551 N N . PHE A 1 74 ? -6.176 -6.844 4.950 1.00 97.94 74 PHE A N 1
ATOM 552 C CA . PHE A 1 74 ? -6.155 -6.557 6.381 1.00 97.94 74 PHE A CA 1
ATOM 553 C C . PHE A 1 74 ? -5.356 -5.286 6.648 1.00 97.94 74 PHE A C 1
ATOM 555 O O . PHE A 1 74 ? -4.190 -5.183 6.274 1.00 97.94 74 PHE A O 1
ATOM 562 N N . ASN A 1 75 ? -5.965 -4.292 7.286 1.00 95.81 75 ASN A N 1
ATOM 563 C CA . ASN A 1 75 ? -5.319 -3.007 7.550 1.00 95.81 75 ASN A CA 1
ATOM 564 C C . ASN A 1 75 ? -5.811 -2.386 8.855 1.00 95.81 75 ASN A C 1
ATOM 566 O O . ASN A 1 75 ? -6.926 -2.642 9.301 1.00 95.81 75 ASN A O 1
ATOM 570 N N . PHE A 1 76 ? -4.980 -1.555 9.481 1.00 92.50 76 PHE A N 1
ATOM 571 C CA . PHE A 1 76 ? -5.375 -0.851 10.697 1.00 92.50 76 PHE A CA 1
ATOM 572 C C . PHE A 1 76 ? -6.249 0.359 10.350 1.00 92.50 76 PHE A C 1
ATOM 574 O O . PHE A 1 76 ? -5.829 1.250 9.610 1.00 92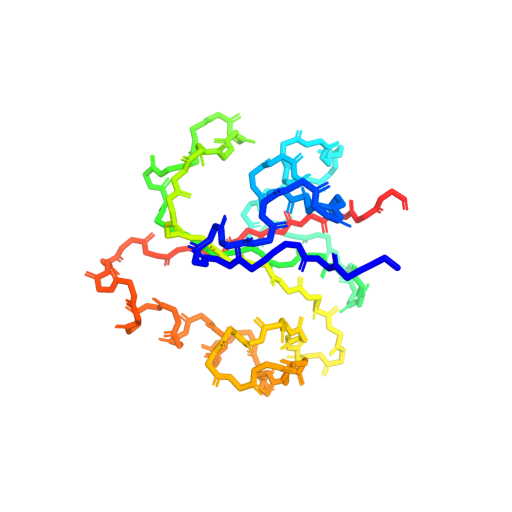.50 76 PHE A O 1
ATOM 581 N N . SER A 1 77 ? -7.468 0.406 10.886 1.00 90.06 77 SER A N 1
ATOM 582 C CA . SER A 1 77 ? -8.363 1.550 10.734 1.00 90.06 77 SER A CA 1
ATOM 583 C C . SER A 1 77 ? -8.126 2.559 11.850 1.00 90.06 77 SER A C 1
ATOM 585 O O . SER A 1 77 ? -8.408 2.280 13.015 1.00 90.06 77 SER A O 1
ATOM 587 N N . ASN A 1 78 ? -7.689 3.767 11.490 1.00 82.50 78 ASN A N 1
ATOM 588 C CA . ASN A 1 78 ? -7.548 4.863 12.451 1.00 82.50 78 ASN A CA 1
ATOM 589 C C . ASN A 1 78 ? -8.892 5.267 13.071 1.00 82.50 78 ASN A C 1
ATOM 591 O O . ASN A 1 78 ? -8.933 5.601 14.247 1.00 82.50 78 ASN A O 1
ATOM 595 N N . GLY A 1 79 ? -9.983 5.217 12.299 1.00 85.25 79 GLY A N 1
ATOM 596 C CA . GLY A 1 79 ? -11.315 5.586 12.787 1.00 85.25 79 GLY A CA 1
ATOM 597 C C . GLY A 1 79 ? -11.935 4.541 13.717 1.00 85.25 79 GLY A C 1
ATOM 598 O O . GLY A 1 79 ? -12.688 4.899 14.614 1.00 85.25 79 GLY A O 1
ATOM 599 N N . GLN A 1 80 ? -11.615 3.256 13.524 1.00 87.50 80 GLN A N 1
ATOM 600 C CA . GLN A 1 80 ? -12.159 2.167 14.348 1.00 87.50 80 GLN A CA 1
ATOM 601 C C . GLN A 1 80 ? -11.187 1.663 15.424 1.00 87.50 80 GLN A C 1
ATOM 603 O O . GLN A 1 80 ? -11.564 0.806 16.218 1.00 87.50 80 GLN A O 1
ATOM 608 N N . HIS A 1 81 ? -9.942 2.147 15.431 1.00 84.75 81 HIS A N 1
ATOM 609 C CA . HIS A 1 81 ? -8.880 1.723 16.350 1.00 84.75 81 HIS A CA 1
ATOM 610 C C . HIS A 1 81 ? -8.660 0.199 16.404 1.00 84.75 81 HIS A C 1
ATOM 612 O O . HIS A 1 81 ? -8.353 -0.362 17.453 1.00 84.75 81 HIS A O 1
ATOM 618 N N . LYS A 1 82 ? -8.813 -0.484 15.265 1.00 87.56 82 LYS A N 1
ATOM 619 C CA . LYS A 1 82 ? -8.626 -1.935 15.145 1.00 87.56 82 LYS A CA 1
ATOM 620 C C . LYS A 1 82 ? -8.188 -2.330 13.741 1.00 87.56 82 LYS A C 1
ATOM 622 O O . LYS A 1 82 ? -8.350 -1.562 12.789 1.00 87.56 82 LYS A O 1
ATOM 627 N N . VAL A 1 83 ? -7.678 -3.552 13.612 1.00 94.62 83 VAL A N 1
ATOM 628 C CA . VAL A 1 83 ? -7.522 -4.194 12.304 1.00 94.62 83 VAL A CA 1
ATOM 629 C C . VAL A 1 83 ? -8.910 -4.455 11.722 1.00 94.62 83 VAL A C 1
ATOM 631 O O . VAL A 1 83 ? -9.797 -4.969 12.402 1.00 94.62 83 VAL A O 1
ATOM 634 N N . VAL A 1 84 ? -9.092 -4.067 10.467 1.00 96.56 84 VAL A N 1
ATOM 635 C CA . VAL A 1 84 ? -10.280 -4.337 9.660 1.00 96.56 84 VAL A CA 1
ATOM 636 C C . VAL A 1 84 ? -9.870 -5.119 8.418 1.00 96.56 84 VAL A C 1
ATOM 638 O O . VAL A 1 84 ? -8.704 -5.082 8.020 1.00 96.56 84 VAL A O 1
ATOM 641 N N . ALA A 1 85 ? -10.831 -5.804 7.810 1.00 98.12 85 ALA A N 1
ATOM 642 C CA . ALA A 1 85 ? -10.656 -6.478 6.534 1.00 98.12 85 ALA A CA 1
ATOM 643 C C . ALA A 1 85 ? -11.524 -5.783 5.483 1.00 98.12 85 ALA A C 1
ATOM 645 O O . ALA A 1 85 ? -12.727 -5.612 5.683 1.00 98.12 85 ALA A O 1
ATOM 646 N N . ASP A 1 86 ? -10.916 -5.377 4.373 1.00 98.38 86 ASP A N 1
ATOM 647 C CA . ASP A 1 86 ? -11.656 -5.074 3.154 1.00 98.38 86 ASP A CA 1
ATOM 648 C C . ASP A 1 86 ? -11.814 -6.374 2.363 1.00 98.38 86 ASP A C 1
ATOM 650 O O . ASP A 1 86 ? -10.834 -7.082 2.120 1.00 98.38 86 ASP A O 1
ATOM 654 N N . ASN A 1 87 ? -13.051 -6.683 1.966 1.00 97.50 87 ASN A N 1
ATOM 655 C CA . ASN A 1 87 ? -13.415 -7.977 1.374 1.00 97.50 87 ASN A CA 1
ATOM 656 C C . ASN A 1 87 ? -12.775 -8.24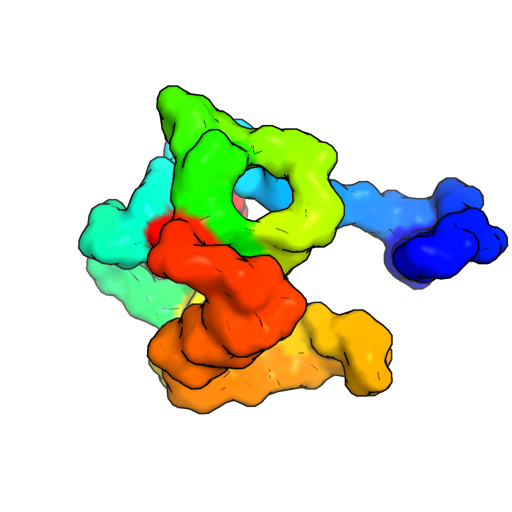4 0.000 1.00 97.50 87 ASN A C 1
ATOM 658 O O . ASN A 1 87 ? -12.861 -9.361 -0.498 1.00 97.50 87 ASN A O 1
ATOM 662 N N . SER A 1 88 ? -12.165 -7.233 -0.624 1.00 97.81 88 SER A N 1
ATOM 663 C CA . SER A 1 88 ? -11.366 -7.392 -1.836 1.00 97.81 88 SER A CA 1
ATOM 664 C C . SER A 1 88 ? -10.330 -6.276 -1.985 1.00 97.81 88 SER A C 1
ATOM 666 O O . SER A 1 88 ? -10.387 -5.245 -1.300 1.00 97.81 88 SER A O 1
ATOM 668 N N . VAL A 1 89 ? -9.401 -6.454 -2.927 1.00 97.25 89 VAL A N 1
ATOM 669 C CA . VAL A 1 89 ? -8.441 -5.413 -3.325 1.00 97.25 89 VAL A CA 1
ATOM 670 C C . VAL A 1 89 ? -9.160 -4.188 -3.897 1.00 97.25 89 VAL A C 1
ATOM 672 O O . VAL A 1 89 ? -8.786 -3.056 -3.598 1.00 97.25 89 VAL A O 1
ATOM 675 N N . GLU A 1 90 ? -10.222 -4.387 -4.673 1.00 97.62 90 GLU A N 1
ATOM 676 C CA . GLU A 1 90 ? -11.042 -3.316 -5.244 1.00 97.62 90 GLU A CA 1
ATOM 677 C C . GLU A 1 90 ? -11.785 -2.549 -4.149 1.00 97.62 90 GLU A C 1
ATOM 679 O O . GLU A 1 90 ? -11.847 -1.321 -4.197 1.00 97.62 90 GLU A O 1
ATOM 684 N N . ALA A 1 91 ? -12.313 -3.243 -3.134 1.00 97.94 91 ALA A N 1
ATOM 685 C CA . ALA A 1 91 ? -12.946 -2.602 -1.983 1.00 97.94 91 ALA A CA 1
ATOM 686 C C . ALA A 1 91 ? -11.943 -1.725 -1.217 1.00 97.94 91 ALA A C 1
ATOM 688 O O . ALA A 1 91 ? -12.232 -0.559 -0.928 1.00 97.94 91 ALA A O 1
ATOM 689 N N . PHE A 1 92 ? -10.736 -2.248 -0.970 1.00 97.62 92 PHE A N 1
ATOM 690 C CA . PHE A 1 92 ? -9.635 -1.488 -0.380 1.00 97.62 92 PHE A CA 1
ATOM 691 C C . PHE A 1 92 ? -9.281 -0.263 -1.233 1.00 97.62 92 PHE A C 1
ATOM 693 O O . PHE A 1 92 ? -9.218 0.853 -0.717 1.00 97.62 92 PHE A O 1
ATOM 700 N N . HIS A 1 93 ? -9.109 -0.435 -2.546 1.00 97.25 93 HIS A N 1
ATOM 701 C CA . HIS A 1 93 ? -8.760 0.652 -3.462 1.00 97.25 93 HIS A CA 1
ATOM 702 C C . HIS A 1 93 ? -9.828 1.744 -3.488 1.00 97.25 93 HIS A C 1
ATOM 704 O O . HIS A 1 93 ? -9.515 2.914 -3.272 1.00 97.25 93 HIS A O 1
ATOM 710 N N . ASN A 1 94 ? -11.094 1.369 -3.680 1.00 95.81 94 ASN A N 1
ATOM 711 C CA . ASN A 1 94 ? -12.217 2.300 -3.763 1.00 95.81 94 ASN A CA 1
ATOM 712 C C . ASN A 1 94 ? -12.401 3.098 -2.468 1.00 95.81 94 ASN A C 1
ATOM 714 O O . ASN A 1 94 ? -12.636 4.306 -2.524 1.00 95.81 94 ASN A O 1
ATOM 718 N N . LYS A 1 95 ? -12.211 2.466 -1.302 1.00 94.94 95 LYS A N 1
ATOM 719 C CA . LYS A 1 95 ? -12.229 3.155 -0.004 1.00 94.94 95 LYS A CA 1
ATOM 720 C C . LYS A 1 95 ? -11.251 4.332 0.028 1.00 94.94 95 LYS A C 1
ATOM 722 O O . LYS A 1 95 ? -11.618 5.426 0.461 1.00 94.94 95 LYS A O 1
ATOM 727 N N . PHE A 1 96 ? -10.024 4.140 -0.454 1.00 94.50 96 PHE A N 1
ATOM 728 C CA . PHE A 1 96 ? -9.002 5.189 -0.440 1.00 94.50 96 PHE A CA 1
ATOM 729 C C . PHE A 1 96 ? -9.106 6.167 -1.611 1.00 94.50 96 PHE A C 1
ATOM 731 O O . PHE A 1 96 ? -8.817 7.343 -1.412 1.00 94.50 96 PHE A O 1
ATOM 738 N N . LYS A 1 97 ? -9.609 5.744 -2.780 1.00 94.19 97 LYS A N 1
ATOM 739 C CA . LYS A 1 97 ? -10.003 6.672 -3.858 1.00 94.19 97 LYS A CA 1
ATOM 740 C C . LYS A 1 97 ? -10.992 7.714 -3.340 1.00 94.19 97 LYS A C 1
ATOM 742 O O . LYS A 1 97 ? -10.774 8.909 -3.513 1.00 94.19 97 LYS A O 1
ATOM 747 N N . ASN A 1 98 ? -12.017 7.258 -2.622 1.00 91.31 98 ASN A N 1
ATOM 748 C CA . ASN A 1 98 ? -13.031 8.130 -2.036 1.00 91.31 98 ASN A CA 1
ATOM 749 C C . ASN A 1 98 ? -12.470 8.986 -0.889 1.00 91.31 98 ASN A C 1
ATOM 751 O O . ASN A 1 98 ? -12.819 10.154 -0.770 1.00 91.31 98 ASN A O 1
ATOM 755 N N . SER A 1 99 ? -11.583 8.426 -0.059 1.00 89.75 99 SER A N 1
ATOM 756 C CA . SER A 1 99 ? -11.040 9.132 1.115 1.00 89.75 99 SER A CA 1
ATOM 757 C C . SER A 1 99 ? -9.986 10.187 0.772 1.00 89.75 99 SER A C 1
ATOM 759 O O . SER A 1 99 ? -9.851 11.173 1.491 1.00 89.75 99 SER A O 1
ATOM 761 N N . TYR A 1 100 ? -9.203 9.974 -0.288 1.00 89.94 100 TYR A N 1
ATOM 762 C CA . TYR A 1 100 ? -8.121 10.879 -0.687 1.00 89.94 100 TYR A CA 1
ATOM 763 C C . TYR A 1 100 ? -8.516 11.837 -1.817 1.00 89.94 100 TYR A C 1
ATOM 765 O O . TYR A 1 100 ? -7.754 12.754 -2.104 1.00 89.94 100 TYR A O 1
ATOM 773 N N . ALA A 1 101 ? -9.695 11.651 -2.427 1.00 74.62 101 ALA A N 1
ATOM 774 C CA . ALA A 1 101 ? -10.258 12.515 -3.472 1.00 74.62 101 ALA A CA 1
ATOM 775 C C . ALA A 1 101 ? -9.312 12.782 -4.667 1.00 74.62 101 ALA A C 1
ATOM 777 O O . ALA A 1 101 ? -9.392 13.825 -5.313 1.00 74.62 101 ALA A O 1
ATOM 778 N N . GLY A 1 102 ? -8.413 11.838 -4.966 1.00 75.44 102 GLY A N 1
ATOM 779 C CA . GLY A 1 102 ? -7.479 11.904 -6.090 1.00 75.44 102 GLY A CA 1
ATOM 780 C C . GLY A 1 102 ? -7.918 11.009 -7.248 1.00 75.44 102 GLY A C 1
ATOM 781 O O . GLY A 1 102 ? -8.312 9.859 -7.046 1.00 75.44 102 GLY A O 1
ATOM 782 N N . ASN A 1 103 ? -7.801 11.502 -8.481 1.00 81.19 103 ASN A N 1
ATOM 783 C CA . ASN A 1 103 ? -8.061 10.689 -9.676 1.00 81.19 103 ASN A CA 1
ATOM 784 C C . ASN A 1 103 ? -6.939 9.669 -9.954 1.00 81.19 103 ASN A C 1
ATOM 786 O O . ASN A 1 103 ? -7.133 8.741 -10.734 1.00 81.19 103 ASN A O 1
ATOM 790 N N . ASP A 1 104 ? -5.782 9.821 -9.308 1.00 94.38 104 ASP A N 1
ATOM 791 C CA . ASP A 1 104 ? -4.551 9.062 -9.547 1.00 94.38 104 ASP A CA 1
ATOM 792 C C . ASP A 1 104 ? -4.185 8.100 -8.400 1.00 94.38 104 ASP A C 1
ATOM 794 O O . ASP A 1 104 ? -3.063 7.585 -8.343 1.00 94.38 104 ASP A O 1
ATOM 798 N N . ILE A 1 105 ? -5.115 7.835 -7.475 1.00 96.94 105 ILE A N 1
ATOM 799 C CA . ILE A 1 105 ? -4.890 6.882 -6.381 1.00 96.94 105 ILE A CA 1
ATOM 800 C C . ILE A 1 105 ? -4.626 5.495 -6.963 1.00 96.94 105 ILE A C 1
ATOM 802 O O . ILE A 1 105 ? -5.457 4.935 -7.680 1.00 96.94 105 ILE A O 1
ATOM 806 N N . SER A 1 106 ? -3.471 4.934 -6.622 1.00 97.44 106 SER A N 1
ATOM 807 C CA . SER A 1 106 ? -2.920 3.714 -7.206 1.00 97.44 106 SER A CA 1
ATOM 808 C C . SER A 1 106 ? -2.453 2.739 -6.131 1.00 97.44 106 SER A C 1
ATOM 810 O O . SER A 1 106 ? -2.153 3.128 -5.000 1.00 97.44 106 SER A O 1
ATOM 812 N N . LEU A 1 107 ? -2.401 1.460 -6.505 1.00 98.19 107 LEU A N 1
ATOM 813 C CA . LEU A 1 107 ? -1.971 0.368 -5.640 1.00 98.19 107 LEU A CA 1
ATOM 814 C C . LEU A 1 107 ? -0.545 -0.078 -5.962 1.00 98.19 107 LEU A C 1
ATOM 816 O O . LEU A 1 107 ? -0.162 -0.212 -7.128 1.00 98.19 107 LEU A O 1
ATOM 820 N N . TYR A 1 108 ? 0.201 -0.402 -4.914 1.00 98.44 108 TYR A N 1
ATOM 821 C CA . TYR A 1 108 ? 1.564 -0.918 -4.990 1.00 98.44 108 TYR A CA 1
ATOM 822 C C . TYR A 1 108 ? 1.698 -2.155 -4.104 1.00 98.44 108 TYR A C 1
ATOM 824 O O . TYR A 1 108 ? 0.990 -2.280 -3.107 1.00 98.44 108 TYR A O 1
ATOM 832 N N . TYR A 1 109 ? 2.588 -3.076 -4.464 1.00 98.06 109 TYR A N 1
ATOM 833 C CA . TYR A 1 109 ? 2.905 -4.252 -3.660 1.00 98.06 109 TYR A CA 1
ATOM 834 C C . TYR A 1 109 ? 4.291 -4.134 -3.031 1.00 98.06 109 TYR A C 1
ATOM 836 O O . TYR A 1 109 ? 5.161 -3.404 -3.515 1.00 98.06 109 TYR A O 1
ATOM 844 N N . GLY A 1 110 ? 4.510 -4.937 -1.998 1.00 97.19 110 GLY A N 1
ATOM 845 C CA . GLY A 1 110 ? 5.833 -5.266 -1.503 1.00 97.19 110 GLY A CA 1
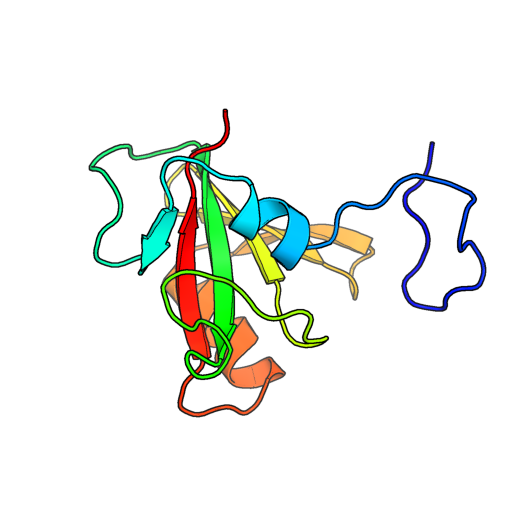ATOM 846 C C . GLY A 1 110 ? 5.860 -6.653 -0.870 1.00 97.19 110 GLY A C 1
ATOM 847 O O . GLY A 1 110 ? 4.876 -7.089 -0.275 1.00 97.19 110 GLY A O 1
ATOM 848 N N . VAL A 1 111 ? 6.980 -7.352 -1.011 1.00 95.25 111 VAL A N 1
ATOM 849 C CA . VAL A 1 111 ? 7.220 -8.637 -0.346 1.00 95.25 111 VAL A CA 1
ATOM 850 C C . VAL A 1 111 ? 7.969 -8.356 0.948 1.00 95.25 111 VAL A C 1
ATOM 852 O O . VAL A 1 111 ? 9.025 -7.718 0.920 1.00 95.25 111 VAL A O 1
ATOM 855 N N . ALA A 1 112 ? 7.388 -8.765 2.077 1.00 85.38 112 ALA A N 1
ATOM 856 C CA . ALA A 1 112 ? 8.059 -8.666 3.367 1.00 85.38 112 ALA A CA 1
ATOM 857 C C . ALA A 1 112 ? 9.339 -9.535 3.365 1.00 85.38 112 ALA A C 1
ATOM 859 O O . ALA A 1 112 ? 9.342 -10.563 2.686 1.00 85.38 112 ALA A O 1
ATOM 860 N N . PRO A 1 113 ? 10.412 -9.114 4.060 1.00 72.44 113 PRO A N 1
ATOM 861 C CA . PRO A 1 113 ? 11.644 -9.896 4.181 1.00 72.44 113 PRO A CA 1
ATOM 862 C C . PRO A 1 113 ? 11.434 -11.278 4.803 1.00 72.44 113 PRO A C 1
ATOM 864 O O . PRO A 1 113 ? 10.528 -11.404 5.660 1.00 72.44 113 PRO A O 1
#

Foldseek 3Di:
DDDQAPVCPCPPVDDDDDPQNVQQPFPDKWFPVPDPPDQFFKKKKKDFPVQQDPNHGHPDPLMFIFTGHPQWTWGQDSVVRGIDIQNHPVSVQVVSCVVVVDPRIGMMIGHDD

pLDDT: mean 88.6, std 13.68, range [45.12, 98.44]

Sequence (113 aa):
MLCGDMKFSTKKTGGSIRCDELYNRLALKGKWADKPAISDGLLIFVLSAANVVNNVMSPVPQKHVGIYHGGMVFNFSNGQHKVVADNSVEAFHNKFKNSYAGNDISLYYGVAP